Protein AF-A0A6V8DIB5-F1 (afdb_monomer_lite)

Structure (mmCIF, N/CA/C/O backbone):
data_AF-A0A6V8DIB5-F1
#
_entry.id   AF-A0A6V8DIB5-F1
#
loop_
_atom_site.group_PDB
_atom_site.id
_atom_site.type_symbol
_atom_site.label_atom_id
_atom_site.label_alt_id
_atom_site.label_comp_id
_atom_site.label_asym_id
_atom_site.label_entity_id
_atom_site.label_seq_id
_atom_site.pdbx_PDB_ins_code
_atom_site.Cartn_x
_atom_site.Cartn_y
_atom_site.Cartn_z
_atom_site.occupancy
_atom_site.B_iso_or_equiv
_atom_site.auth_seq_id
_atom_site.auth_comp_id
_atom_site.auth_asym_id
_atom_site.auth_atom_id
_atom_site.pdbx_PDB_model_num
ATOM 1 N N . MET A 1 1 ? 23.862 0.490 -14.953 1.00 56.97 1 MET A N 1
ATOM 2 C CA . MET A 1 1 ? 23.053 -0.416 -14.111 1.00 56.97 1 MET A CA 1
ATOM 3 C C . MET A 1 1 ? 24.060 -0.988 -13.140 1.00 56.97 1 MET A C 1
ATOM 5 O O . MET A 1 1 ? 24.762 -1.928 -13.473 1.00 56.97 1 MET A O 1
ATOM 9 N N . ASP A 1 2 ? 24.261 -0.320 -12.010 1.00 61.41 2 ASP A N 1
ATOM 10 C CA . ASP A 1 2 ? 25.568 -0.387 -11.331 1.00 61.41 2 ASP A CA 1
ATOM 11 C C . ASP A 1 2 ? 25.605 -1.472 -10.240 1.00 61.41 2 ASP A C 1
ATOM 13 O O . ASP A 1 2 ? 26.611 -1.662 -9.563 1.00 61.41 2 ASP A O 1
ATOM 17 N N . SER A 1 3 ? 24.493 -2.196 -10.081 1.00 71.00 3 SER A N 1
ATOM 18 C CA . SER A 1 3 ? 24.258 -3.160 -9.000 1.00 71.00 3 SER A CA 1
ATOM 19 C C . SER A 1 3 ? 24.213 -4.621 -9.462 1.00 71.00 3 SER A C 1
ATOM 21 O O . SER A 1 3 ? 24.027 -5.503 -8.626 1.00 71.00 3 SER A O 1
ATOM 23 N N . ILE A 1 4 ? 24.366 -4.902 -10.763 1.00 74.94 4 ILE A N 1
ATOM 24 C CA . ILE A 1 4 ? 24.348 -6.268 -11.309 1.00 74.94 4 ILE A CA 1
ATOM 25 C C . ILE A 1 4 ? 25.590 -6.555 -12.156 1.00 74.94 4 ILE A C 1
ATOM 27 O O . ILE A 1 4 ? 26.108 -5.680 -12.842 1.00 74.94 4 ILE A O 1
ATOM 31 N N . ASP A 1 5 ? 26.043 -7.808 -12.140 1.00 80.25 5 ASP A N 1
ATOM 32 C CA . ASP A 1 5 ? 27.051 -8.295 -13.083 1.00 80.25 5 ASP A CA 1
ATOM 33 C C . ASP A 1 5 ? 26.412 -8.506 -14.464 1.00 80.25 5 ASP A C 1
ATOM 35 O O . ASP A 1 5 ? 25.750 -9.516 -14.711 1.00 80.25 5 ASP A O 1
ATOM 39 N N . GLU A 1 6 ? 26.609 -7.552 -15.374 1.00 75.12 6 GLU A N 1
ATOM 40 C CA . GLU A 1 6 ? 26.023 -7.568 -16.720 1.00 75.12 6 GLU A CA 1
ATOM 41 C C . GLU A 1 6 ? 26.368 -8.837 -17.518 1.00 75.12 6 GLU A C 1
ATOM 43 O O . GLU A 1 6 ? 25.563 -9.298 -18.335 1.00 75.12 6 GLU A O 1
ATOM 48 N N . SER A 1 7 ? 27.532 -9.448 -17.262 1.00 79.12 7 SER A N 1
ATOM 49 C CA . SER A 1 7 ? 27.972 -10.649 -17.979 1.00 79.12 7 SER A CA 1
ATOM 50 C C . SER A 1 7 ? 27.071 -11.855 -17.695 1.00 79.12 7 SER A C 1
ATOM 52 O O . SER A 1 7 ? 26.763 -12.634 -18.602 1.00 79.12 7 SER A O 1
ATOM 54 N N . SER A 1 8 ? 26.545 -11.943 -16.471 1.00 81.12 8 SER A N 1
ATOM 55 C CA . SER A 1 8 ? 25.622 -12.990 -16.028 1.00 81.12 8 SER A CA 1
ATOM 56 C C . SER A 1 8 ? 24.193 -12.824 -16.581 1.00 81.12 8 SER A C 1
ATOM 58 O O . SER A 1 8 ? 23.406 -13.777 -16.564 1.00 81.12 8 SER A O 1
ATOM 60 N N . TRP A 1 9 ? 23.849 -11.644 -17.116 1.00 81.00 9 TRP A N 1
ATOM 61 C CA . TRP A 1 9 ? 22.485 -11.279 -17.539 1.00 81.00 9 TRP A CA 1
ATOM 62 C C . TRP A 1 9 ? 22.338 -10.963 -19.036 1.00 81.00 9 TRP A C 1
ATOM 64 O O . TRP A 1 9 ? 21.265 -10.549 -19.487 1.00 81.00 9 TRP A O 1
ATOM 74 N N . SER A 1 10 ? 23.376 -11.210 -19.837 1.00 79.81 10 SER A N 1
ATOM 75 C CA . SER A 1 10 ? 23.352 -10.976 -21.285 1.00 79.81 10 SER A CA 1
ATOM 76 C C . SER A 1 10 ? 22.152 -11.650 -21.975 1.00 79.81 10 SER A C 1
ATOM 78 O O . SER A 1 10 ? 21.855 -12.826 -21.753 1.00 79.81 10 SER A O 1
ATOM 80 N N . GLY A 1 11 ? 21.418 -10.881 -22.789 1.00 82.06 11 GLY A N 1
ATOM 81 C CA . GLY A 1 11 ? 20.209 -11.327 -23.497 1.00 82.06 11 GLY A CA 1
ATOM 82 C C . GLY A 1 11 ? 18.952 -11.500 -22.631 1.00 82.06 11 GLY A C 1
A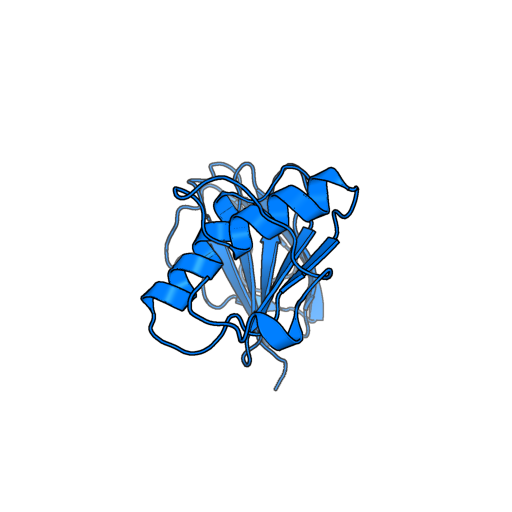TOM 83 O O . GLY A 1 11 ? 17.887 -11.788 -23.172 1.00 82.06 11 GLY A O 1
ATOM 84 N N . LYS A 1 12 ? 19.050 -11.309 -21.308 1.00 85.44 12 LYS A N 1
ATOM 85 C CA . LYS A 1 12 ? 17.931 -11.419 -20.351 1.00 85.44 12 LYS A CA 1
ATOM 86 C C . LYS A 1 12 ? 17.508 -10.073 -19.759 1.00 85.44 12 LYS A C 1
ATOM 88 O O . LYS A 1 12 ? 16.529 -10.012 -19.022 1.00 85.44 12 LYS A O 1
ATOM 93 N N . MET A 1 13 ? 18.237 -9.002 -20.070 1.00 87.00 13 MET A N 1
ATOM 94 C CA . MET A 1 13 ? 17.942 -7.654 -19.591 1.00 87.00 13 MET A CA 1
ATOM 95 C C . MET A 1 13 ? 16.899 -6.967 -20.470 1.00 87.00 13 MET A C 1
ATOM 97 O O . MET A 1 13 ? 16.946 -7.034 -21.700 1.00 87.00 13 MET A O 1
ATOM 101 N N . LYS A 1 14 ? 15.984 -6.245 -19.826 1.00 87.75 14 LYS A N 1
ATOM 102 C CA . LYS A 1 14 ? 15.045 -5.344 -20.488 1.00 87.75 14 LYS A CA 1
ATOM 103 C C . LYS A 1 14 ? 15.412 -3.913 -20.125 1.00 87.75 14 LYS A C 1
ATOM 105 O O . LYS A 1 14 ? 15.390 -3.550 -18.955 1.00 87.75 14 LYS A O 1
ATOM 110 N N . PHE A 1 15 ? 15.716 -3.097 -21.129 1.00 88.69 15 PHE A N 1
ATOM 111 C CA . PHE A 1 15 ? 15.882 -1.665 -20.919 1.00 88.69 15 PHE A CA 1
ATOM 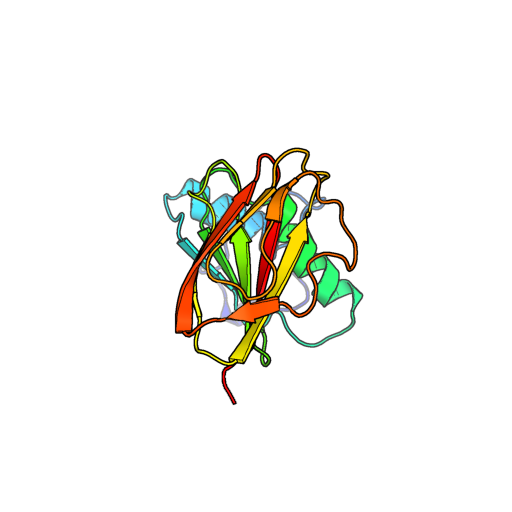112 C C . PHE A 1 15 ? 14.509 -1.002 -20.797 1.00 88.69 15 PHE A C 1
ATOM 114 O O . PHE A 1 15 ? 13.687 -1.099 -21.714 1.00 88.69 15 PHE A O 1
ATOM 121 N N . LEU A 1 16 ? 14.276 -0.343 -19.663 1.00 89.25 16 LEU A N 1
ATOM 122 C CA . LEU A 1 16 ? 13.106 0.490 -19.418 1.00 89.25 16 LEU A CA 1
ATOM 123 C C . LEU A 1 16 ? 13.586 1.948 -19.353 1.00 89.25 16 LEU A C 1
ATOM 125 O O . LEU A 1 16 ? 14.348 2.277 -18.437 1.00 89.25 16 LEU A O 1
ATOM 129 N N . PRO A 1 17 ? 13.217 2.796 -20.335 1.00 80.81 17 PRO A N 1
ATOM 130 C CA . PRO A 1 17 ? 13.568 4.212 -20.305 1.00 80.81 17 PRO A CA 1
ATOM 131 C C . PRO A 1 17 ? 12.855 4.894 -19.131 1.00 80.81 17 PRO A C 1
ATOM 133 O O . PRO A 1 17 ? 11.902 4.330 -18.600 1.00 80.81 17 PRO A O 1
ATOM 136 N N . ASP A 1 18 ? 13.296 6.106 -18.791 1.00 81.88 18 ASP A N 1
ATOM 137 C CA . ASP A 1 18 ? 12.900 6.915 -17.624 1.00 81.88 18 ASP A CA 1
ATOM 138 C C . ASP A 1 18 ? 13.900 6.822 -16.451 1.00 81.88 18 ASP A C 1
ATOM 140 O O . ASP A 1 18 ? 14.317 5.741 -16.020 1.00 81.88 18 ASP A O 1
ATOM 144 N N . GLN A 1 19 ? 14.364 7.990 -16.008 1.00 83.12 19 GLN A N 1
ATOM 145 C CA . GLN A 1 19 ? 15.280 8.181 -14.877 1.00 83.12 19 GLN A CA 1
ATOM 146 C C . GLN A 1 19 ? 14.601 8.907 -13.708 1.00 83.12 19 GLN A C 1
ATOM 148 O O . GLN A 1 19 ? 15.183 8.982 -12.632 1.00 83.12 19 GLN A O 1
ATOM 153 N N . GLU A 1 20 ? 13.376 9.400 -13.902 1.00 89.31 20 GLU A N 1
ATOM 154 C CA . GLU A 1 20 ? 12.552 10.012 -12.857 1.00 89.31 20 GLU A CA 1
ATOM 155 C C . GLU A 1 20 ? 11.845 8.942 -12.007 1.00 89.31 20 GLU A C 1
ATOM 157 O O . GLU A 1 20 ? 11.385 9.224 -10.905 1.00 89.31 20 GLU A O 1
ATOM 162 N N . MET A 1 21 ? 11.781 7.699 -12.502 1.00 90.50 21 MET A N 1
ATOM 163 C CA . MET A 1 21 ? 11.173 6.555 -11.822 1.00 90.50 21 MET A CA 1
ATOM 164 C C . MET A 1 21 ? 12.215 5.535 -11.360 1.00 90.50 21 MET A C 1
ATOM 166 O O . MET A 1 21 ? 13.166 5.206 -12.078 1.00 90.50 21 MET A O 1
ATOM 170 N N . SER A 1 22 ? 11.970 4.948 -10.186 1.00 92.19 22 SER A N 1
ATOM 171 C CA . SER A 1 22 ? 12.760 3.819 -9.690 1.00 92.19 22 SER A CA 1
ATOM 172 C C . SER A 1 22 ? 12.649 2.597 -10.615 1.00 92.19 22 SER A C 1
ATOM 174 O O . SER A 1 22 ? 11.670 2.430 -11.351 1.00 92.19 22 SER A O 1
ATOM 176 N N . ASP A 1 23 ? 13.630 1.692 -10.557 1.00 92.25 23 ASP A N 1
ATOM 177 C CA . ASP A 1 23 ? 13.578 0.440 -11.322 1.00 92.25 23 ASP A CA 1
ATOM 178 C C . ASP A 1 23 ? 12.378 -0.437 -10.931 1.00 92.25 23 ASP A C 1
ATOM 180 O O . ASP A 1 23 ? 11.789 -1.086 -11.801 1.00 92.25 23 ASP A O 1
ATOM 184 N N . LEU A 1 24 ? 11.949 -0.404 -9.662 1.00 94.62 24 LEU A N 1
ATOM 185 C CA . LEU A 1 24 ? 10.732 -1.083 -9.216 1.00 94.62 24 LEU A CA 1
ATOM 186 C C . LEU A 1 24 ? 9.491 -0.478 -9.881 1.00 94.62 24 LEU A C 1
ATOM 188 O O . LEU A 1 24 ? 8.711 -1.206 -10.492 1.00 94.62 24 LEU A O 1
ATOM 192 N N . SER A 1 25 ? 9.335 0.846 -9.836 1.00 96.12 25 SER A N 1
ATOM 193 C CA . SER A 1 25 ? 8.185 1.530 -10.431 1.00 96.12 25 SER A CA 1
ATOM 194 C C . SER A 1 25 ? 8.094 1.273 -11.941 1.00 96.12 25 SER A C 1
ATOM 196 O O . SER A 1 25 ? 7.028 0.929 -12.455 1.00 96.12 25 SER A O 1
ATOM 198 N N . LYS A 1 26 ? 9.225 1.340 -12.658 1.00 95.69 26 LYS A N 1
ATOM 199 C CA . LYS A 1 26 ? 9.289 0.986 -14.088 1.00 95.69 26 LYS A CA 1
ATOM 200 C C . LYS A 1 26 ? 8.908 -0.472 -14.333 1.00 95.69 26 LYS A C 1
ATOM 202 O O . LYS A 1 26 ? 8.186 -0.770 -15.285 1.00 95.69 26 LYS A O 1
ATOM 207 N N . SER A 1 27 ? 9.360 -1.380 -13.471 1.00 95.50 27 SER A N 1
ATOM 208 C CA . SER A 1 27 ? 9.023 -2.802 -13.568 1.00 95.50 27 SER A CA 1
ATOM 209 C C . SER A 1 27 ? 7.523 -3.039 -13.392 1.00 95.50 27 SER A C 1
ATOM 211 O O . SER A 1 27 ? 6.947 -3.785 -14.181 1.00 95.50 27 SER A O 1
ATOM 213 N N . LEU A 1 28 ? 6.869 -2.353 -12.445 1.00 96.75 28 LEU A N 1
ATOM 214 C CA . LEU A 1 28 ? 5.414 -2.415 -12.249 1.00 96.75 28 LEU A CA 1
ATOM 215 C C . LEU A 1 28 ? 4.645 -1.945 -13.494 1.00 96.75 28 LEU A C 1
ATOM 217 O O . LEU A 1 28 ? 3.703 -2.609 -13.930 1.00 96.75 28 LEU A O 1
ATOM 221 N N . GLN A 1 29 ? 5.074 -0.838 -14.109 1.00 95.69 29 GLN A N 1
ATOM 222 C CA . GLN A 1 29 ? 4.488 -0.348 -15.361 1.00 95.69 29 GLN A CA 1
ATOM 223 C C . GLN A 1 29 ? 4.658 -1.363 -16.499 1.00 95.69 29 GLN A C 1
ATOM 225 O O . GLN A 1 29 ? 3.712 -1.654 -17.237 1.00 95.69 29 GLN A O 1
ATOM 230 N N . TYR A 1 30 ? 5.849 -1.954 -16.617 1.00 95.56 30 TYR A N 1
ATOM 231 C CA . TYR A 1 30 ? 6.140 -2.946 -17.645 1.00 95.56 30 TYR A CA 1
ATOM 232 C C . TYR A 1 30 ? 5.291 -4.212 -17.496 1.00 95.56 30 TYR A C 1
ATOM 234 O O . TYR A 1 30 ? 4.644 -4.615 -18.465 1.00 95.56 30 TYR A O 1
ATOM 242 N N . VAL A 1 31 ? 5.249 -4.829 -16.310 1.00 95.69 31 VAL A N 1
ATOM 243 C CA . VAL A 1 31 ? 4.486 -6.074 -16.111 1.00 95.69 31 VAL A CA 1
ATOM 244 C C . VAL A 1 31 ? 2.989 -5.854 -16.344 1.00 95.69 31 VAL A C 1
ATOM 246 O O . VAL A 1 31 ? 2.349 -6.658 -17.022 1.00 95.69 31 VAL A O 1
ATOM 249 N N . ASN A 1 32 ? 2.457 -4.703 -15.924 1.00 95.69 32 ASN A N 1
ATOM 250 C CA . ASN A 1 32 ? 1.078 -4.330 -16.219 1.00 95.69 32 ASN A CA 1
ATOM 251 C C . ASN A 1 32 ? 0.829 -4.160 -17.725 1.00 95.69 32 ASN A C 1
ATOM 253 O O . ASN A 1 32 ? -0.191 -4.620 -18.236 1.00 95.69 32 ASN A O 1
ATOM 257 N N . SER A 1 33 ? 1.775 -3.569 -18.466 1.00 94.94 33 SER A N 1
ATOM 258 C CA . SER A 1 33 ? 1.655 -3.398 -19.924 1.00 94.94 33 SER A CA 1
ATOM 259 C C . SER A 1 33 ? 1.594 -4.718 -20.704 1.00 94.94 33 SER A C 1
ATOM 261 O O . SER A 1 33 ? 1.035 -4.755 -21.799 1.00 94.94 33 SER A O 1
ATOM 263 N N . VAL A 1 34 ? 2.125 -5.808 -20.137 1.00 95.94 34 VAL A N 1
ATOM 264 C CA . VAL A 1 34 ? 2.051 -7.161 -20.717 1.00 95.94 34 VAL A CA 1
ATOM 265 C C . VAL A 1 34 ? 0.905 -8.001 -20.135 1.00 95.94 34 VAL A C 1
ATOM 267 O O . VAL A 1 34 ? 0.831 -9.200 -20.390 1.00 95.94 34 VAL A O 1
ATOM 270 N N . GLY A 1 35 ? -0.009 -7.377 -19.384 1.00 96.00 35 GLY A N 1
ATOM 271 C CA . GLY A 1 35 ? -1.235 -7.996 -18.873 1.00 96.00 35 GLY A CA 1
ATOM 272 C C . GLY A 1 35 ? -1.113 -8.659 -17.499 1.00 96.00 35 GLY A C 1
ATOM 273 O O . GLY A 1 35 ? -2.052 -9.330 -17.078 1.00 96.00 35 GLY A O 1
ATOM 274 N N . ILE A 1 36 ? 0.006 -8.481 -16.791 1.00 96.62 36 ILE A N 1
ATOM 275 C CA . ILE A 1 36 ? 0.187 -8.988 -15.425 1.00 96.62 36 ILE A CA 1
ATOM 276 C C . ILE A 1 36 ? -0.279 -7.915 -14.442 1.00 96.62 36 ILE A C 1
ATOM 278 O O . ILE A 1 36 ? 0.347 -6.866 -14.317 1.00 96.62 36 ILE A O 1
ATOM 282 N N . ASN A 1 37 ? -1.371 -8.186 -13.734 1.00 95.12 37 ASN A N 1
ATOM 283 C CA . ASN A 1 37 ? -1.995 -7.246 -12.801 1.00 95.12 37 ASN A CA 1
ATOM 284 C C . ASN A 1 37 ? -1.956 -7.708 -11.337 1.00 95.12 37 ASN A C 1
ATOM 286 O O . ASN A 1 37 ? -2.375 -6.948 -10.472 1.00 95.12 37 ASN A O 1
ATOM 290 N N . GLU A 1 38 ? -1.443 -8.901 -11.041 1.00 96.88 38 GLU A N 1
ATOM 291 C CA . GLU A 1 38 ? -1.173 -9.366 -9.678 1.00 96.88 38 GLU A CA 1
ATOM 292 C C . GLU A 1 38 ? 0.337 -9.529 -9.513 1.00 96.88 38 GLU A C 1
ATOM 294 O O . GLU A 1 38 ? 0.974 -10.264 -10.270 1.00 96.88 38 GLU A O 1
ATOM 299 N N . VAL A 1 39 ? 0.920 -8.783 -8.574 1.00 97.94 39 VAL A N 1
ATOM 300 C CA . VAL A 1 39 ? 2.371 -8.685 -8.401 1.00 97.94 39 VAL A CA 1
ATOM 301 C C . VAL A 1 39 ? 2.732 -8.766 -6.924 1.00 97.94 39 VAL A C 1
ATOM 303 O O . VAL A 1 39 ? 2.262 -7.977 -6.104 1.00 97.94 39 VAL A O 1
ATOM 306 N N . ASP A 1 40 ? 3.632 -9.692 -6.617 1.00 98.00 40 ASP A N 1
ATOM 307 C CA . ASP A 1 40 ? 4.314 -9.801 -5.335 1.00 98.00 40 ASP A CA 1
ATOM 308 C C . ASP A 1 40 ? 5.752 -9.317 -5.481 1.00 98.00 40 ASP A C 1
ATOM 310 O O . ASP A 1 40 ? 6.477 -9.743 -6.383 1.00 98.00 40 ASP A O 1
ATOM 314 N N . VAL A 1 41 ? 6.168 -8.432 -4.582 1.00 97.25 41 VAL A N 1
ATOM 315 C CA . VAL A 1 41 ? 7.537 -7.922 -4.513 1.00 97.25 41 VAL A CA 1
ATOM 316 C C . VAL A 1 41 ? 8.163 -8.411 -3.218 1.00 97.25 41 VAL A C 1
ATOM 318 O O . VAL A 1 41 ? 7.612 -8.220 -2.134 1.00 97.25 41 VAL A O 1
ATOM 321 N N . VAL A 1 42 ? 9.324 -9.039 -3.345 1.00 95.62 42 VAL A N 1
ATOM 322 C CA . VAL A 1 42 ? 10.152 -9.541 -2.242 1.00 95.62 42 VAL A CA 1
ATOM 323 C C . VAL A 1 42 ? 11.487 -8.802 -2.234 1.00 95.62 42 VAL A C 1
ATOM 325 O O . VAL A 1 42 ? 11.852 -8.177 -3.229 1.00 95.62 42 VAL A O 1
ATOM 328 N N . GLY A 1 43 ? 12.230 -8.878 -1.127 1.00 90.88 43 GLY A N 1
ATOM 329 C CA . GLY A 1 43 ? 13.493 -8.138 -0.994 1.00 90.88 43 GLY A CA 1
ATOM 330 C C . GLY A 1 43 ? 13.279 -6.625 -0.901 1.00 90.88 43 GLY A C 1
ATOM 331 O O . GLY A 1 43 ? 14.116 -5.849 -1.349 1.00 90.88 43 GLY A O 1
ATOM 332 N N . VAL A 1 44 ? 12.127 -6.220 -0.357 1.00 91.19 44 VAL A N 1
ATOM 333 C CA . VAL A 1 44 ? 11.766 -4.816 -0.098 1.00 91.19 44 VAL A CA 1
ATOM 334 C C . VAL A 1 44 ? 12.371 -4.289 1.208 1.00 91.19 44 VAL A C 1
ATOM 336 O O . VAL A 1 44 ? 12.393 -3.080 1.432 1.00 91.19 44 VAL A O 1
ATOM 339 N N . ASP A 1 45 ? 12.874 -5.206 2.038 1.00 85.38 45 ASP A N 1
ATOM 340 C CA . ASP A 1 45 ? 13.544 -4.946 3.306 1.00 85.38 45 ASP A CA 1
ATOM 341 C C . ASP A 1 45 ? 15.053 -4.772 3.178 1.00 85.38 45 ASP A C 1
ATOM 343 O O . ASP A 1 45 ? 15.706 -5.308 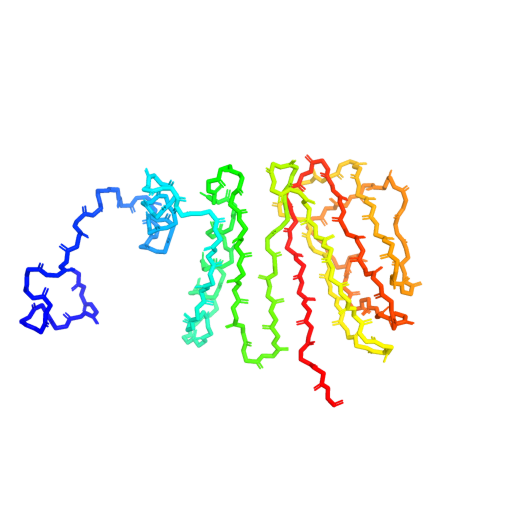2.281 1.00 85.38 45 ASP A O 1
ATOM 347 N N . GLY A 1 46 ? 15.614 -4.091 4.176 1.00 81.12 46 GLY A N 1
ATOM 348 C CA . GLY A 1 46 ? 17.046 -3.877 4.311 1.00 81.12 46 GLY A CA 1
ATOM 349 C C . GLY A 1 46 ? 17.534 -2.606 3.618 1.00 81.12 46 GLY A C 1
ATOM 350 O O . GLY A 1 46 ? 16.768 -1.824 3.058 1.00 81.12 46 GLY A O 1
ATOM 351 N N . GLY A 1 47 ? 18.844 -2.379 3.708 1.00 82.75 47 GLY A N 1
ATOM 352 C CA . GLY A 1 47 ? 19.448 -1.112 3.306 1.00 82.75 47 GLY A CA 1
ATOM 353 C C . GLY A 1 47 ? 19.116 0.018 4.282 1.00 82.75 47 GLY A C 1
ATOM 354 O O . GLY A 1 47 ? 18.935 -0.204 5.480 1.00 82.75 47 GLY A O 1
ATOM 355 N N . ASP A 1 48 ? 19.086 1.245 3.774 1.00 89.00 48 ASP A N 1
ATOM 356 C CA . ASP A 1 48 ? 18.678 2.419 4.537 1.00 89.00 48 ASP A CA 1
ATOM 357 C C . ASP A 1 48 ? 17.179 2.717 4.373 1.00 89.00 48 ASP A C 1
ATOM 359 O O . ASP A 1 48 ? 16.516 2.266 3.437 1.00 89.00 48 ASP A O 1
ATOM 363 N N . TYR A 1 49 ? 16.631 3.524 5.284 1.00 89.75 49 TYR A N 1
ATOM 364 C CA . TYR A 1 49 ? 15.214 3.881 5.249 1.00 89.75 49 TYR A CA 1
ATOM 365 C C . TYR A 1 49 ? 14.800 4.610 3.966 1.00 89.75 49 TYR A C 1
ATOM 367 O O . TYR A 1 49 ? 13.638 4.514 3.589 1.00 89.75 49 TYR A O 1
ATOM 375 N N . GLY A 1 50 ? 15.707 5.305 3.275 1.00 90.75 50 GLY A N 1
ATOM 376 C CA . GLY A 1 50 ? 15.426 5.919 1.980 1.00 90.75 50 GLY A CA 1
ATOM 377 C C . GLY A 1 50 ? 15.048 4.881 0.925 1.00 90.75 50 GLY A C 1
ATOM 378 O O . GLY A 1 50 ? 14.067 5.083 0.211 1.00 90.75 50 GLY A O 1
ATOM 379 N N . HIS A 1 51 ? 15.739 3.738 0.889 1.00 89.12 51 HIS A N 1
ATOM 380 C CA . HIS A 1 51 ? 15.372 2.619 0.018 1.00 89.12 51 HIS A CA 1
ATOM 381 C C . HIS A 1 51 ? 13.986 2.062 0.371 1.00 89.12 51 HIS A C 1
ATOM 383 O O . HIS A 1 51 ? 13.120 1.953 -0.497 1.00 89.12 51 HIS A O 1
ATOM 389 N N . VAL A 1 52 ? 13.737 1.792 1.655 1.00 91.69 52 VAL A N 1
ATOM 390 C CA . VAL A 1 52 ? 12.451 1.247 2.129 1.00 91.69 52 VAL A CA 1
ATOM 391 C C . VAL A 1 52 ? 11.289 2.206 1.830 1.00 91.69 52 VAL A C 1
ATOM 393 O O . VAL A 1 52 ? 10.249 1.791 1.315 1.00 91.69 52 VAL A O 1
ATOM 396 N N . PHE A 1 53 ? 11.463 3.508 2.083 1.00 93.00 53 PHE A N 1
ATOM 397 C CA . PHE A 1 53 ? 10.472 4.527 1.729 1.00 93.00 53 PHE A CA 1
ATOM 398 C C . PHE A 1 53 ? 10.282 4.653 0.219 1.00 93.00 53 PHE A C 1
ATOM 400 O O . PHE A 1 53 ? 9.145 4.807 -0.216 1.00 93.00 53 PHE A O 1
ATOM 407 N N . GLY A 1 54 ? 11.348 4.552 -0.578 1.00 93.81 54 GLY A N 1
ATOM 408 C CA . GLY A 1 54 ? 11.261 4.556 -2.039 1.00 93.81 54 GLY A CA 1
ATOM 409 C C . GLY A 1 54 ? 10.440 3.381 -2.575 1.00 93.81 54 GLY A C 1
ATOM 410 O O . GLY A 1 54 ? 9.573 3.562 -3.429 1.00 93.81 54 GLY A O 1
ATOM 411 N N . VAL A 1 55 ? 10.633 2.189 -2.008 1.00 94.00 55 VAL A N 1
ATOM 412 C CA . VAL A 1 55 ? 9.830 1.009 -2.344 1.00 94.00 55 VAL A CA 1
ATOM 413 C C . VAL A 1 55 ? 8.356 1.218 -1.984 1.00 94.00 55 VAL A C 1
ATOM 415 O O . VAL A 1 55 ? 7.491 0.977 -2.824 1.00 94.00 55 VAL A O 1
ATOM 418 N N . MET A 1 56 ? 8.039 1.741 -0.795 1.00 94.94 56 MET A N 1
ATOM 419 C CA . MET A 1 56 ? 6.651 2.076 -0.437 1.00 94.94 56 MET A CA 1
ATOM 420 C C . MET A 1 56 ? 6.064 3.184 -1.330 1.00 94.94 56 MET A C 1
ATOM 422 O O . MET A 1 56 ? 4.899 3.112 -1.716 1.00 94.94 56 MET A O 1
ATOM 426 N N . ALA A 1 57 ? 6.862 4.188 -1.703 1.00 95.25 57 ALA A N 1
ATOM 427 C CA . ALA A 1 57 ? 6.440 5.275 -2.584 1.00 95.25 57 ALA A CA 1
ATOM 428 C C . ALA A 1 57 ? 6.046 4.767 -3.980 1.00 95.25 57 ALA A C 1
ATOM 430 O O . ALA A 1 57 ? 5.071 5.268 -4.545 1.00 95.25 57 ALA A O 1
ATOM 431 N N . SER A 1 58 ? 6.702 3.714 -4.486 1.00 96.06 58 SER A N 1
ATOM 432 C CA . SER A 1 58 ? 6.358 3.087 -5.774 1.00 96.06 58 SER A CA 1
ATOM 433 C C . SER A 1 58 ? 4.902 2.601 -5.852 1.00 96.06 58 SER A C 1
ATOM 435 O O . SER A 1 58 ? 4.326 2.549 -6.937 1.00 96.06 58 SER A O 1
ATOM 437 N N . MET A 1 59 ? 4.252 2.327 -4.710 1.00 95.88 59 MET A N 1
ATOM 438 C CA . MET A 1 59 ? 2.826 1.980 -4.660 1.00 95.88 59 MET A CA 1
ATOM 439 C C . MET A 1 59 ? 1.938 3.126 -5.167 1.00 95.88 59 MET A C 1
ATOM 441 O O . MET A 1 59 ? 0.884 2.883 -5.746 1.00 95.88 59 MET A O 1
ATOM 445 N N . THR A 1 60 ? 2.352 4.380 -4.966 1.00 94.69 60 THR A N 1
ATOM 446 C CA . THR A 1 60 ? 1.609 5.564 -5.436 1.00 94.69 60 THR A CA 1
ATOM 447 C C . THR A 1 60 ? 1.767 5.811 -6.936 1.00 94.69 60 THR A C 1
ATOM 449 O O . THR A 1 60 ? 0.930 6.474 -7.543 1.00 94.69 60 THR A O 1
ATOM 452 N N . GLU A 1 61 ? 2.798 5.220 -7.535 1.00 95.38 61 GLU A N 1
ATOM 453 C CA . GLU A 1 61 ? 3.094 5.242 -8.971 1.00 95.38 61 GLU A CA 1
ATOM 454 C C . GLU A 1 61 ? 2.578 3.977 -9.676 1.00 95.38 61 GLU A C 1
ATOM 456 O O . GLU A 1 61 ? 2.780 3.794 -10.881 1.00 95.38 61 GLU A O 1
ATOM 461 N N . ALA A 1 62 ? 1.938 3.075 -8.927 1.00 94.81 62 ALA A N 1
ATOM 462 C CA . ALA A 1 62 ? 1.489 1.793 -9.427 1.00 94.81 62 ALA A CA 1
ATOM 463 C C . ALA A 1 62 ? 0.359 1.974 -10.462 1.00 94.81 62 ALA A C 1
ATOM 465 O O . ALA A 1 62 ? -0.518 2.830 -10.298 1.00 94.81 62 ALA A O 1
ATOM 466 N N . PRO A 1 63 ? 0.354 1.179 -11.545 1.00 95.44 63 PRO A N 1
ATOM 467 C CA . PRO A 1 63 ? -0.639 1.314 -12.603 1.00 95.44 63 PRO A CA 1
ATOM 468 C C . PRO A 1 63 ? -2.057 0.990 -12.116 1.00 95.44 63 PRO A C 1
ATOM 470 O O . PRO A 1 63 ? -2.269 0.224 -11.176 1.00 95.44 63 PRO A O 1
ATOM 473 N N . LEU A 1 64 ? -3.058 1.565 -12.787 1.00 94.12 64 LEU A N 1
ATOM 474 C CA . LEU A 1 64 ? -4.464 1.345 -12.443 1.00 94.12 64 LEU A CA 1
ATOM 475 C C . LEU A 1 64 ? -4.832 -0.142 -12.518 1.00 94.12 64 LEU A C 1
ATOM 477 O O . LEU A 1 64 ? -4.466 -0.837 -13.462 1.00 94.12 64 LEU A O 1
ATOM 481 N N . GLY A 1 65 ? -5.605 -0.608 -11.538 1.00 94.31 65 GLY A N 1
ATOM 482 C CA . GLY A 1 65 ? -6.088 -1.989 -11.472 1.00 94.31 65 GLY A CA 1
ATOM 483 C C . GLY A 1 65 ? -5.088 -3.017 -10.944 1.00 94.31 65 GLY A C 1
ATOM 484 O O . GLY A 1 65 ? -5.488 -4.158 -10.717 1.00 94.31 65 GLY A O 1
ATOM 485 N N . ILE A 1 66 ? -3.831 -2.640 -10.692 1.00 96.50 66 ILE A N 1
ATOM 486 C CA . ILE A 1 66 ? -2.835 -3.573 -10.161 1.00 96.50 66 ILE A CA 1
ATOM 487 C C . ILE A 1 66 ? -3.136 -3.962 -8.707 1.00 96.50 66 ILE A C 1
ATOM 489 O O . ILE A 1 66 ? -3.504 -3.139 -7.860 1.00 96.50 66 ILE A O 1
ATOM 493 N N . ARG A 1 67 ? -2.945 -5.241 -8.407 1.00 96.69 67 ARG A N 1
ATOM 494 C CA . ARG A 1 67 ? -2.930 -5.833 -7.073 1.00 96.69 67 ARG A CA 1
ATOM 495 C C . ARG A 1 67 ? -1.480 -6.06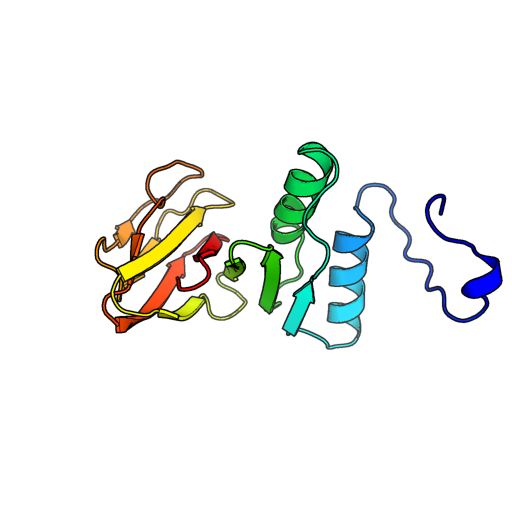4 -6.693 1.00 96.69 67 ARG A C 1
ATOM 497 O O . ARG A 1 67 ? -0.845 -6.999 -7.171 1.00 96.69 67 ARG A O 1
ATOM 504 N N . LEU A 1 68 ? -0.962 -5.164 -5.869 1.00 97.94 68 LEU A N 1
ATOM 505 C CA . LEU A 1 68 ? 0.435 -5.143 -5.462 1.00 97.94 68 LEU A CA 1
ATOM 506 C C . LEU A 1 68 ? 0.556 -5.534 -3.988 1.00 97.94 68 LEU A C 1
ATOM 508 O O . LEU A 1 68 ? -0.147 -4.980 -3.138 1.00 97.94 68 LEU A O 1
ATOM 512 N N . ARG A 1 69 ? 1.466 -6.464 -3.697 1.00 98.12 69 ARG A N 1
ATOM 513 C CA . ARG A 1 69 ? 1.849 -6.869 -2.342 1.00 98.12 69 ARG A CA 1
ATOM 514 C C . ARG A 1 69 ? 3.355 -6.750 -2.183 1.00 98.12 69 ARG A C 1
ATOM 516 O O . ARG A 1 69 ? 4.108 -7.246 -3.019 1.00 98.12 69 ARG A O 1
ATOM 523 N N . LEU A 1 70 ? 3.786 -6.097 -1.114 1.00 97.75 70 LEU A N 1
ATOM 524 C CA . LEU A 1 70 ? 5.190 -6.003 -0.733 1.00 97.75 70 LEU A CA 1
ATOM 525 C C . LEU A 1 70 ? 5.401 -6.884 0.500 1.00 97.75 70 LEU A C 1
ATOM 527 O O . LEU A 1 70 ? 4.719 -6.699 1.509 1.00 97.75 70 LEU A O 1
ATOM 531 N N . HIS A 1 71 ? 6.305 -7.853 0.405 1.00 96.75 71 HIS A N 1
ATOM 532 C CA . HIS A 1 71 ? 6.563 -8.839 1.456 1.00 96.75 71 HIS A CA 1
ATOM 533 C C . HIS A 1 71 ? 7.730 -8.392 2.319 1.00 96.75 71 HIS A C 1
ATOM 535 O O . HIS A 1 71 ? 8.884 -8.482 1.894 1.00 96.75 71 HIS A O 1
ATOM 541 N N . PHE A 1 72 ? 7.402 -7.922 3.515 1.00 94.81 72 PHE A N 1
ATOM 542 C CA . PHE A 1 72 ? 8.360 -7.605 4.558 1.00 94.81 72 PHE A CA 1
ATOM 543 C C . PHE A 1 72 ? 8.570 -8.837 5.457 1.00 94.81 72 PHE A C 1
ATOM 545 O O . PHE A 1 72 ? 7.687 -9.681 5.587 1.00 94.81 72 PHE A O 1
ATOM 552 N N . GLU A 1 73 ? 9.697 -8.925 6.158 1.00 92.62 73 GLU A N 1
ATOM 553 C CA . GLU A 1 73 ? 9.985 -9.981 7.138 1.00 92.62 73 GLU A CA 1
ATOM 554 C C . GLU A 1 73 ? 8.913 -10.038 8.238 1.00 92.62 73 GLU A C 1
ATOM 556 O O . GLU A 1 73 ? 8.580 -11.104 8.747 1.00 92.62 73 GLU A O 1
ATOM 561 N N . SER A 1 74 ? 8.349 -8.881 8.592 1.00 93.44 74 SER A N 1
ATOM 562 C CA . SER A 1 74 ? 7.347 -8.750 9.655 1.00 93.44 74 SER A CA 1
ATOM 563 C C . SER A 1 74 ? 5.892 -8.834 9.178 1.00 93.44 74 SER A C 1
ATOM 565 O O . SER A 1 74 ? 4.980 -8.732 10.005 1.00 93.44 74 SER A O 1
ATOM 567 N N . GLY A 1 75 ? 5.648 -8.986 7.874 1.00 96.12 75 GLY A N 1
ATOM 568 C CA . GLY A 1 75 ? 4.297 -9.045 7.320 1.00 96.12 75 GLY A CA 1
ATOM 569 C C . GLY A 1 75 ? 4.189 -8.559 5.880 1.00 96.12 75 GLY A C 1
ATOM 570 O O . GLY A 1 75 ? 5.176 -8.299 5.200 1.00 96.12 75 GLY A O 1
ATOM 571 N N . VAL A 1 76 ? 2.960 -8.384 5.407 1.00 97.81 76 VAL A N 1
ATOM 572 C CA . VAL A 1 76 ? 2.683 -8.022 4.012 1.00 97.81 76 VAL A CA 1
ATOM 573 C C . VAL A 1 76 ? 2.010 -6.658 3.942 1.00 97.81 76 VAL A C 1
ATOM 575 O O . VAL A 1 76 ? 1.006 -6.407 4.611 1.00 97.81 76 VAL A O 1
ATOM 578 N N . LEU A 1 77 ? 2.542 -5.768 3.103 1.00 98.00 77 LEU A N 1
ATOM 579 C CA . LEU A 1 77 ? 1.924 -4.488 2.773 1.00 98.00 77 LEU A CA 1
ATOM 580 C C . LEU A 1 77 ? 1.122 -4.624 1.476 1.00 98.00 77 LEU A C 1
ATOM 582 O O . LEU A 1 77 ? 1.678 -4.782 0.390 1.00 98.00 77 LEU A O 1
ATOM 586 N N . HIS A 1 78 ? -0.197 -4.544 1.588 1.00 98.31 78 HIS A N 1
ATOM 587 C CA . HIS A 1 78 ? -1.126 -4.625 0.469 1.00 98.31 78 HIS A CA 1
ATOM 588 C C . HIS A 1 78 ? -1.451 -3.231 -0.067 1.00 98.31 78 HIS A C 1
ATOM 590 O O . HIS A 1 78 ? -1.815 -2.329 0.693 1.00 98.31 78 HIS A O 1
ATOM 596 N N . PHE A 1 79 ? -1.394 -3.069 -1.387 1.00 97.94 79 PHE A N 1
ATOM 597 C CA . PHE A 1 79 ? -1.907 -1.886 -2.068 1.00 97.94 79 PHE A CA 1
ATOM 598 C C . PHE A 1 79 ? -3.408 -2.013 -2.328 1.00 97.94 79 PHE A C 1
ATOM 600 O O . PHE A 1 79 ? -3.863 -2.932 -3.010 1.00 97.94 79 PHE A O 1
ATOM 607 N N . SER A 1 80 ? -4.179 -1.042 -1.855 1.00 96.69 80 SER A N 1
ATOM 608 C CA . SER A 1 80 ? -5.614 -0.942 -2.109 1.00 96.69 80 SER A CA 1
ATOM 609 C C . SER A 1 80 ? -5.914 0.373 -2.809 1.00 96.69 80 SER A C 1
ATOM 611 O O . SER A 1 80 ? -5.536 1.438 -2.330 1.00 96.69 80 SER A O 1
ATOM 613 N N . SER A 1 81 ? -6.656 0.329 -3.909 1.00 94.69 81 SER A N 1
ATOM 614 C CA . SER A 1 81 ? -7.123 1.520 -4.616 1.00 94.69 81 SER A CA 1
ATOM 615 C C . SER A 1 81 ? -8.567 1.339 -5.093 1.00 94.69 81 SER A C 1
ATOM 617 O O . SER A 1 81 ? -9.038 0.206 -5.225 1.00 94.69 81 SER A O 1
ATOM 619 N N . PRO A 1 82 ? -9.275 2.430 -5.441 1.00 92.19 82 PRO A N 1
ATOM 620 C CA . PRO A 1 82 ? -10.609 2.335 -6.040 1.00 92.19 82 PRO A CA 1
ATOM 621 C C . PRO A 1 82 ? -10.656 1.473 -7.312 1.00 92.19 82 PRO A C 1
ATOM 623 O O . PRO A 1 82 ? -11.716 0.992 -7.698 1.00 92.19 82 PRO A O 1
ATOM 626 N N . THR A 1 83 ? -9.510 1.286 -7.973 1.00 93.81 83 THR A N 1
ATOM 627 C CA . THR A 1 83 ? -9.421 0.605 -9.269 1.00 93.81 83 THR A CA 1
ATOM 628 C C . THR A 1 83 ? -9.063 -0.875 -9.182 1.00 93.81 83 THR A C 1
ATOM 630 O O . THR A 1 83 ? -9.228 -1.572 -10.177 1.00 93.81 83 THR A O 1
ATOM 633 N N . ASN A 1 84 ? -8.610 -1.380 -8.026 1.00 93.25 84 ASN A N 1
ATOM 634 C CA . ASN A 1 84 ? -8.132 -2.766 -7.888 1.00 93.25 84 ASN A CA 1
ATOM 635 C C . ASN A 1 84 ? -9.036 -3.676 -7.032 1.00 93.25 84 ASN A C 1
ATOM 637 O O . ASN A 1 84 ? -8.707 -4.841 -6.794 1.00 93.25 84 ASN A O 1
ATOM 641 N N . GLY A 1 85 ? -10.199 -3.162 -6.615 1.00 87.25 85 GLY A N 1
ATOM 642 C CA . GLY A 1 85 ? -11.186 -3.898 -5.821 1.00 87.25 85 GLY A CA 1
ATOM 643 C C . GLY A 1 85 ? -11.022 -3.760 -4.305 1.00 87.25 85 GLY A C 1
ATOM 644 O O . GLY A 1 85 ? -11.784 -4.383 -3.567 1.00 87.25 85 GLY A O 1
ATOM 645 N N . GLY A 1 86 ? -10.088 -2.926 -3.840 1.00 91.88 86 GLY A N 1
ATOM 646 C CA . GLY A 1 86 ? -9.844 -2.692 -2.419 1.00 91.88 86 GLY A CA 1
ATOM 647 C C . GLY A 1 86 ? -9.070 -3.828 -1.747 1.00 91.88 86 GLY A C 1
ATOM 648 O O . GLY A 1 86 ? -8.393 -4.617 -2.403 1.00 91.88 86 GLY A O 1
ATOM 649 N N . PHE A 1 87 ? -9.181 -3.919 -0.423 1.00 97.69 87 PHE A N 1
ATOM 650 C CA . PHE A 1 87 ? -8.579 -4.982 0.382 1.00 97.69 87 PHE A CA 1
ATOM 651 C C . PHE A 1 87 ? -9.664 -5.874 0.986 1.00 97.69 87 PHE A C 1
ATOM 653 O O . PHE A 1 87 ? -10.659 -5.373 1.518 1.00 97.69 87 PHE A O 1
ATOM 660 N N . SER A 1 88 ? -9.466 -7.191 0.921 1.00 96.94 88 SER A N 1
ATOM 661 C CA . SER A 1 88 ? -10.371 -8.187 1.493 1.00 96.94 88 SER A CA 1
ATOM 662 C C . SER A 1 88 ? -9.598 -9.462 1.829 1.00 96.94 88 SER A C 1
ATOM 664 O O . SER A 1 88 ? -9.361 -10.268 0.938 1.00 96.94 88 SER A O 1
ATOM 666 N N . GLU A 1 89 ? -9.244 -9.656 3.097 1.00 96.94 89 GLU A N 1
ATOM 667 C CA . GLU A 1 89 ? -8.465 -10.812 3.567 1.00 96.94 89 GLU A CA 1
ATOM 668 C C . GLU A 1 89 ? -9.007 -11.329 4.902 1.00 96.94 89 GLU A C 1
ATOM 670 O O . GLU A 1 89 ? -9.547 -10.565 5.707 1.00 96.94 89 GLU A O 1
ATOM 675 N N . HIS A 1 90 ? -8.869 -12.630 5.154 1.00 97.31 90 HIS A N 1
ATOM 676 C CA . HIS A 1 90 ? -9.155 -13.194 6.473 1.00 97.31 90 HIS A CA 1
ATOM 677 C C . HIS A 1 90 ? -8.005 -12.858 7.426 1.00 97.31 90 HIS A C 1
ATOM 679 O O . HIS A 1 90 ? -6.875 -13.278 7.193 1.00 97.31 90 HIS A O 1
ATOM 685 N N . ILE A 1 91 ? -8.298 -12.126 8.504 1.00 97.25 91 ILE A N 1
ATOM 686 C CA . ILE A 1 91 ? -7.305 -11.763 9.525 1.00 97.25 91 ILE A CA 1
ATOM 687 C C . ILE A 1 91 ? -7.657 -12.481 10.825 1.00 97.25 91 ILE A C 1
ATOM 689 O O . ILE A 1 91 ? -8.785 -12.377 11.323 1.00 97.25 91 ILE A O 1
ATOM 693 N N . LEU A 1 92 ? -6.688 -13.219 11.374 1.00 97.06 92 LEU A N 1
ATOM 694 C CA . LEU A 1 92 ? -6.888 -14.038 12.567 1.00 97.06 92 LEU A CA 1
ATOM 695 C C . LEU A 1 92 ? -7.268 -13.182 13.780 1.00 97.06 92 LEU A C 1
ATOM 697 O O . LEU A 1 92 ? -6.949 -11.994 13.871 1.00 97.06 92 LEU A O 1
ATOM 701 N N . LEU A 1 93 ? -7.951 -13.805 14.742 1.00 96.81 93 LEU A N 1
ATOM 702 C CA . LEU A 1 93 ? -8.303 -13.146 15.994 1.00 96.81 93 LEU A CA 1
ATOM 703 C C . LEU A 1 93 ? -7.023 -12.705 16.714 1.00 96.81 93 LEU A C 1
ATOM 705 O O . LEU A 1 93 ? -6.177 -13.535 17.032 1.00 96.81 93 LEU A O 1
ATOM 709 N N . GLY A 1 94 ? -6.888 -11.406 16.978 1.00 96.56 94 GLY A N 1
ATOM 710 C CA . GLY A 1 94 ? -5.707 -10.848 17.640 1.00 96.56 94 GLY A CA 1
ATOM 711 C C . GLY A 1 94 ? -4.551 -10.474 16.701 1.00 96.56 94 GLY A C 1
ATOM 712 O O . GLY A 1 94 ? -3.677 -9.708 17.113 1.00 96.56 94 GLY A O 1
ATOM 713 N N . GLN A 1 95 ? -4.553 -10.938 15.445 1.00 97.62 95 GLN A N 1
ATOM 714 C CA . GLN A 1 95 ? -3.531 -10.569 14.462 1.00 97.62 95 GLN A CA 1
ATOM 715 C C . GLN A 1 95 ? -3.635 -9.078 14.132 1.00 97.62 95 GLN A C 1
ATOM 717 O O . GLN A 1 95 ? -4.729 -8.523 13.976 1.00 97.62 95 GLN A O 1
ATOM 722 N N . LYS A 1 96 ? -2.483 -8.411 14.056 1.00 97.88 96 LYS A N 1
ATOM 723 C CA . LYS A 1 96 ? -2.419 -6.967 13.844 1.00 97.88 96 LYS A CA 1
ATOM 724 C C . LYS A 1 96 ? -2.472 -6.612 12.371 1.00 97.88 96 LYS A C 1
ATOM 726 O O . LYS A 1 96 ? -1.859 -7.267 11.532 1.00 97.88 96 LYS A O 1
ATOM 731 N N . PHE A 1 97 ? -3.165 -5.517 12.085 1.00 98.44 97 PHE A N 1
ATOM 732 C CA . PHE A 1 97 ? -3.078 -4.856 10.795 1.00 98.44 97 PHE A CA 1
ATOM 733 C C . PHE A 1 97 ? -3.155 -3.338 10.950 1.00 98.44 97 PHE A C 1
ATOM 735 O O . PHE A 1 97 ? -3.691 -2.830 11.931 1.00 98.44 97 PHE A O 1
ATOM 742 N N . SER A 1 98 ? -2.608 -2.598 9.995 1.00 98.31 98 SER A N 1
ATOM 743 C CA . SER A 1 98 ? -2.628 -1.134 9.976 1.00 98.31 98 SER A CA 1
ATOM 744 C C . SER A 1 98 ? -3.073 -0.627 8.615 1.00 98.31 98 SER A C 1
ATOM 746 O O . SER A 1 98 ? -2.796 -1.264 7.605 1.00 98.31 98 SER A O 1
ATOM 748 N N . VAL A 1 99 ? -3.751 0.518 8.582 1.00 98.19 99 VAL A N 1
ATOM 749 C CA . VAL A 1 99 ? -4.272 1.143 7.360 1.00 98.19 99 VAL A CA 1
ATOM 750 C C . VAL A 1 99 ? -3.715 2.557 7.243 1.00 98.19 99 VAL A C 1
ATOM 752 O O . VAL A 1 99 ? -3.952 3.396 8.110 1.00 98.19 99 VAL A O 1
ATOM 755 N N . PHE A 1 100 ? -3.015 2.842 6.152 1.00 97.75 100 PHE A N 1
ATOM 756 C CA . PHE A 1 100 ? -2.457 4.159 5.868 1.00 97.75 100 PHE A CA 1
ATOM 757 C C . PHE A 1 100 ? -3.035 4.706 4.574 1.00 97.75 100 PHE A C 1
ATOM 759 O O . PHE A 1 100 ? -3.006 4.037 3.545 1.00 97.75 100 PHE A O 1
ATOM 766 N N . ALA A 1 101 ? -3.533 5.938 4.613 1.00 97.00 101 ALA A N 1
ATOM 767 C CA . ALA A 1 101 ? -3.906 6.645 3.399 1.00 97.00 101 ALA A CA 1
ATOM 768 C C . ALA A 1 101 ? -2.651 7.188 2.712 1.00 97.00 101 ALA A C 1
ATOM 770 O O . ALA A 1 101 ? -1.893 7.935 3.328 1.00 97.00 101 ALA A O 1
ATOM 771 N N . LEU A 1 102 ? -2.435 6.811 1.451 1.00 96.44 102 LEU A N 1
ATOM 772 C CA . LEU A 1 102 ? -1.307 7.289 0.641 1.00 96.44 102 LEU A CA 1
ATOM 773 C C . LEU A 1 102 ? -1.616 8.632 -0.038 1.00 96.44 102 LEU A C 1
ATOM 775 O O . LEU A 1 102 ? -0.715 9.366 -0.427 1.00 96.44 102 LEU A O 1
ATOM 779 N N . ALA A 1 103 ? -2.900 8.973 -0.129 1.00 95.62 103 ALA A N 1
ATOM 780 C CA . ALA A 1 103 ? -3.404 10.306 -0.423 1.00 95.62 103 ALA A CA 1
ATOM 781 C C . ALA A 1 103 ? -4.625 10.578 0.474 1.00 95.62 103 ALA A C 1
ATOM 783 O O . ALA A 1 103 ? -5.271 9.618 0.900 1.00 95.62 103 ALA A O 1
ATOM 784 N N . PRO A 1 104 ? -4.965 11.845 0.783 1.00 95.69 104 PRO A N 1
ATOM 785 C CA . PRO A 1 104 ? -6.125 12.155 1.613 1.00 95.69 104 PRO A CA 1
ATOM 786 C C . PRO A 1 104 ? -7.409 11.502 1.083 1.00 95.69 104 PRO A C 1
ATOM 788 O O . PRO A 1 104 ? -7.848 11.791 -0.029 1.00 95.69 104 PRO A O 1
ATOM 791 N N . SER A 1 105 ? -8.011 10.637 1.897 1.00 96.62 105 SER A N 1
ATOM 792 C CA . SER A 1 105 ? -9.315 10.025 1.649 1.00 96.62 105 SER A CA 1
ATOM 793 C C . SER A 1 105 ? -10.398 10.814 2.367 1.00 96.62 105 SER A C 1
ATOM 795 O O . SER A 1 105 ? -10.231 11.189 3.532 1.00 96.62 105 SER A O 1
ATOM 797 N N . THR A 1 106 ? -11.536 11.016 1.704 1.00 97.56 106 THR A N 1
ATOM 798 C CA . THR A 1 106 ? -12.732 11.566 2.359 1.00 97.56 106 THR A CA 1
ATOM 799 C C . THR A 1 106 ? -13.694 10.481 2.823 1.00 97.56 106 THR A C 1
ATOM 801 O O . THR A 1 106 ? -14.540 10.744 3.677 1.00 97.56 106 THR A O 1
ATOM 804 N N . ARG A 1 107 ? -13.562 9.268 2.275 1.00 96.94 107 ARG A N 1
ATOM 805 C CA . ARG A 1 107 ? -14.477 8.149 2.491 1.00 96.94 107 ARG A CA 1
ATOM 806 C C . ARG A 1 107 ? -13.715 6.835 2.595 1.00 96.94 107 ARG A C 1
ATOM 808 O O . ARG A 1 107 ? -13.630 6.095 1.622 1.00 96.94 107 ARG A O 1
ATOM 815 N N . THR A 1 108 ? -13.204 6.526 3.779 1.00 97.56 108 THR A N 1
ATOM 816 C CA . THR A 1 108 ? -12.594 5.236 4.116 1.00 97.56 108 THR A CA 1
ATOM 817 C C . THR A 1 108 ? -13.547 4.409 4.977 1.00 97.56 108 THR A C 1
ATOM 819 O O . THR A 1 108 ? -14.140 4.910 5.933 1.00 97.56 108 THR A O 1
ATOM 822 N N . THR A 1 109 ? -13.673 3.122 4.654 1.00 97.69 109 THR A N 1
ATOM 823 C CA . THR A 1 109 ? -14.425 2.138 5.441 1.00 97.69 109 THR A CA 1
ATOM 824 C C . THR A 1 109 ? -13.533 0.955 5.796 1.00 97.69 109 THR A C 1
ATOM 826 O O . THR A 1 109 ? -12.893 0.381 4.915 1.00 97.69 109 THR A O 1
ATOM 829 N N . VAL A 1 110 ? -13.519 0.581 7.078 1.00 97.69 110 VAL A N 1
ATOM 830 C CA . VAL A 1 110 ? -12.795 -0.575 7.631 1.00 97.69 110 VAL A CA 1
ATOM 831 C C . VAL A 1 110 ? -13.783 -1.431 8.416 1.00 97.69 110 VAL A C 1
ATOM 833 O O . VAL A 1 110 ? -14.338 -0.982 9.420 1.00 97.69 110 VAL A O 1
ATOM 836 N N . ILE A 1 111 ? -13.984 -2.673 7.976 1.00 97.12 111 ILE A N 1
ATOM 837 C CA . ILE A 1 111 ? -14.853 -3.662 8.634 1.00 97.12 111 ILE A CA 1
ATOM 838 C C . ILE A 1 111 ? -14.077 -4.944 8.950 1.00 97.12 111 ILE A C 1
ATOM 840 O O . ILE A 1 111 ? -13.057 -5.215 8.328 1.00 97.12 111 ILE A O 1
ATOM 844 N N . GLY A 1 112 ? -14.558 -5.728 9.919 1.00 95.81 112 GLY A N 1
ATOM 845 C CA . GLY A 1 112 ? -13.920 -6.981 10.362 1.00 95.81 112 GLY A CA 1
ATOM 846 C C . GLY A 1 112 ? -12.772 -6.800 11.368 1.00 95.81 112 GLY A C 1
ATOM 847 O O . GLY A 1 112 ? -12.337 -7.771 11.981 1.00 95.81 112 GLY A O 1
ATOM 848 N N . GLY A 1 113 ? -12.311 -5.563 11.579 1.00 96.62 113 GLY A N 1
ATOM 849 C CA . GLY A 1 113 ? -11.363 -5.206 12.634 1.00 96.62 113 GLY A CA 1
ATOM 850 C C . GLY A 1 113 ? -12.036 -4.713 13.915 1.00 96.62 113 GLY A C 1
ATOM 851 O O . GLY A 1 113 ? -13.202 -4.304 13.919 1.00 96.62 113 GLY A O 1
ATOM 852 N N . LYS A 1 114 ? -11.268 -4.709 15.005 1.00 97.62 114 LYS A N 1
ATOM 853 C CA . LYS A 1 114 ? -11.667 -4.196 16.322 1.00 97.62 114 LYS A CA 1
ATOM 854 C C . LYS A 1 114 ? -12.022 -2.711 16.294 1.00 97.62 114 LYS A C 1
ATOM 856 O O . LYS A 1 114 ? -12.988 -2.305 16.937 1.00 97.62 114 LYS A O 1
ATOM 861 N N . TRP A 1 115 ? -11.275 -1.916 15.530 1.00 97.31 115 TRP A N 1
ATOM 862 C CA . TRP A 1 115 ? -11.570 -0.501 15.312 1.00 97.31 115 TRP A CA 1
ATOM 863 C C . TRP A 1 115 ? -12.123 -0.306 13.903 1.00 97.31 115 TRP A C 1
ATOM 865 O O . TRP A 1 115 ? -11.417 -0.489 12.913 1.00 97.31 115 TRP A O 1
ATOM 875 N N . LYS A 1 116 ? -13.410 0.028 13.815 1.00 96.38 116 LYS A N 1
ATOM 876 C CA . LYS A 1 116 ? -14.100 0.253 12.543 1.00 96.38 116 LYS A CA 1
ATOM 877 C C . LYS A 1 116 ? -13.957 1.706 12.106 1.00 96.38 116 LYS A C 1
ATOM 879 O O . LYS A 1 116 ? -13.834 2.592 12.946 1.00 96.38 116 LYS A O 1
ATOM 884 N N . LEU A 1 117 ? -14.026 1.918 10.798 1.00 96.56 117 LEU A N 1
ATOM 885 C CA . LEU A 1 117 ? -14.256 3.224 10.186 1.00 96.56 117 LEU A CA 1
ATOM 886 C C . LEU A 1 117 ? -15.458 3.081 9.261 1.00 96.56 117 LEU A C 1
ATOM 888 O O . LEU A 1 117 ? -15.526 2.100 8.517 1.00 96.56 117 LEU A O 1
ATOM 892 N N . GLU A 1 118 ? -16.383 4.033 9.294 1.00 96.94 118 GLU A N 1
ATOM 893 C CA . GLU A 1 118 ? -17.577 4.011 8.444 1.00 96.94 118 GLU A CA 1
ATOM 894 C C . GLU A 1 118 ? -17.705 5.316 7.660 1.00 96.94 118 GLU A C 1
ATOM 896 O O . GLU A 1 118 ? -18.202 6.320 8.164 1.00 96.94 118 GLU A O 1
ATOM 901 N N . ASN A 1 119 ? -17.259 5.283 6.399 1.00 96.81 119 ASN A N 1
ATOM 902 C CA . ASN A 1 119 ? -17.307 6.425 5.487 1.00 96.81 119 ASN A CA 1
ATOM 903 C C . ASN A 1 119 ? -16.623 7.690 6.047 1.00 96.81 119 ASN A C 1
ATOM 905 O O . ASN A 1 119 ? -17.138 8.802 5.936 1.00 96.81 119 ASN A O 1
ATOM 909 N N . GLU A 1 120 ? -15.459 7.507 6.669 1.00 97.75 120 GLU A N 1
ATOM 910 C CA . GLU A 1 120 ? -14.745 8.564 7.384 1.00 97.75 120 GLU A CA 1
ATOM 911 C C . GLU A 1 120 ? -13.516 9.057 6.625 1.00 97.75 120 GLU A C 1
ATOM 913 O O . GLU A 1 120 ? -12.879 8.307 5.887 1.00 97.75 120 GLU A O 1
ATOM 918 N N . GLY A 1 121 ? -13.123 10.307 6.869 1.00 97.31 121 GLY A N 1
ATOM 919 C CA . GLY A 1 121 ? -11.872 10.841 6.343 1.00 97.31 121 GLY A CA 1
ATOM 920 C C . GLY A 1 121 ? -10.645 10.165 6.967 1.00 97.31 121 GLY A C 1
ATOM 921 O O . GLY A 1 121 ? -10.576 9.963 8.187 1.00 97.31 121 GLY A O 1
ATOM 922 N N . LEU A 1 122 ? -9.652 9.860 6.133 1.00 97.50 122 LEU A N 1
ATOM 923 C CA . LEU A 1 122 ? -8.362 9.330 6.560 1.00 97.50 122 LEU A CA 1
ATOM 924 C C . LEU A 1 122 ? -7.238 10.030 5.793 1.00 97.50 122 LEU A C 1
ATOM 926 O O . LEU A 1 122 ? -7.198 10.025 4.566 1.00 97.50 122 LEU A O 1
ATOM 930 N N . SER A 1 123 ? -6.315 10.640 6.527 1.00 96.38 123 SER A N 1
ATOM 931 C CA . SER A 1 123 ? -5.074 11.196 5.988 1.00 96.38 123 SER A CA 1
ATOM 932 C C . SER A 1 123 ? -3.896 10.297 6.345 1.00 96.38 123 SER A C 1
ATOM 934 O O . SER A 1 123 ? -4.017 9.412 7.201 1.00 96.38 123 SER A O 1
ATOM 936 N N . PHE A 1 124 ? -2.745 10.541 5.714 1.00 96.00 124 PHE A N 1
ATOM 937 C CA . PHE A 1 124 ? -1.494 9.907 6.111 1.00 96.00 124 PHE A CA 1
ATOM 938 C C . PHE A 1 124 ? -1.154 10.311 7.552 1.00 96.00 124 PHE A C 1
ATOM 940 O O . PHE A 1 124 ? -0.705 11.423 7.827 1.00 96.00 124 PHE A O 1
ATOM 947 N N . SER A 1 125 ? -1.500 9.435 8.491 1.00 94.62 125 SER A N 1
ATOM 948 C CA . SER A 1 125 ? -1.492 9.694 9.926 1.00 94.62 125 SER A CA 1
ATOM 949 C C . SER A 1 125 ? -1.462 8.374 10.693 1.00 94.62 125 SER A C 1
ATOM 951 O O . SER A 1 125 ? -1.631 7.294 10.128 1.00 94.62 125 SER A O 1
ATOM 953 N N . THR A 1 126 ? -1.309 8.458 12.009 1.00 95.75 126 THR A N 1
ATOM 954 C CA . THR A 1 126 ? -1.290 7.296 12.905 1.00 95.75 126 THR A CA 1
ATOM 955 C C . THR A 1 126 ? -2.680 6.751 13.234 1.00 95.75 126 THR A C 1
ATOM 957 O O . THR A 1 126 ? -2.790 5.753 13.941 1.00 95.75 126 THR A O 1
ATOM 960 N N . ARG A 1 127 ? -3.757 7.371 12.730 1.00 95.44 127 ARG A N 1
ATOM 961 C CA . ARG A 1 127 ? -5.140 7.009 13.075 1.00 95.44 127 ARG A CA 1
ATOM 962 C C . ARG A 1 127 ? -5.500 5.566 12.703 1.00 95.44 127 ARG A C 1
ATOM 964 O O . ARG A 1 127 ? -6.305 4.953 13.393 1.00 95.44 127 ARG A O 1
ATOM 971 N N . GLY A 1 128 ? -4.923 5.036 11.625 1.00 94.50 128 GLY A N 1
ATOM 972 C CA . GLY A 1 128 ? -5.162 3.662 11.177 1.00 94.50 128 GLY A CA 1
ATOM 973 C C . GLY A 1 128 ? -4.152 2.632 11.695 1.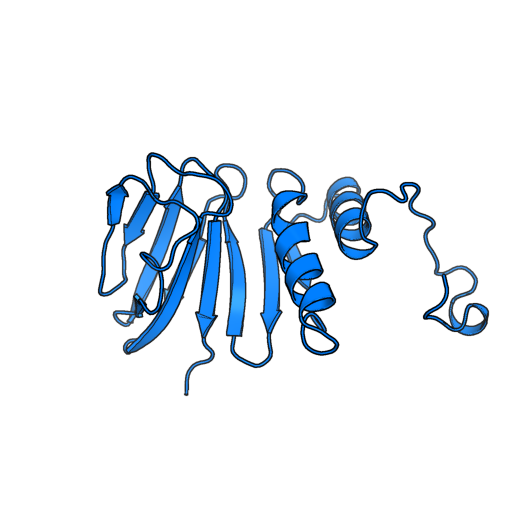00 94.50 128 GLY A C 1
ATOM 974 O O . GLY A 1 128 ? -4.167 1.498 11.225 1.00 94.50 128 GLY A O 1
ATOM 975 N N . LEU A 1 129 ? -3.267 3.004 12.624 1.00 96.25 129 LEU A N 1
ATOM 976 C CA . LEU A 1 129 ? -2.223 2.127 13.157 1.00 96.25 129 LEU A CA 1
ATOM 977 C C . LEU A 1 129 ? -2.785 1.093 14.154 1.00 96.25 129 LEU A C 1
ATOM 979 O O . LEU A 1 129 ? -3.642 1.414 14.975 1.00 96.25 129 LEU A O 1
ATOM 983 N N . SER A 1 130 ? -2.219 -0.119 14.147 1.00 94.75 130 SER A N 1
ATOM 984 C CA . SER A 1 130 ? -2.393 -1.150 15.188 1.00 94.75 130 SER A CA 1
ATOM 985 C C . SER A 1 130 ? -3.827 -1.650 15.398 1.00 94.75 130 SER A C 1
ATOM 987 O O . SER A 1 130 ? -4.214 -1.972 16.527 1.00 94.75 130 SER A O 1
ATOM 989 N N . ASN A 1 131 ? -4.598 -1.779 14.315 1.00 97.38 131 ASN A N 1
ATOM 990 C CA . ASN A 1 131 ? -5.874 -2.485 14.329 1.00 97.38 131 ASN A CA 1
ATOM 991 C C . ASN A 1 131 ? -5.679 -3.985 14.621 1.00 97.38 131 ASN A C 1
ATOM 993 O O . ASN A 1 131 ? -4.563 -4.504 14.617 1.00 97.38 131 ASN A O 1
ATOM 997 N N . GLU A 1 132 ? -6.762 -4.688 14.930 1.00 97.88 132 GLU A N 1
ATOM 998 C CA . GLU A 1 132 ? -6.734 -6.084 15.360 1.00 97.88 132 GLU A CA 1
ATOM 999 C C . GLU A 1 132 ? -7.865 -6.853 14.685 1.00 97.88 132 GLU A C 1
ATOM 1001 O O . GLU A 1 132 ? -9.020 -6.416 14.722 1.00 97.88 132 GLU A O 1
ATOM 1006 N N . GLY A 1 133 ? -7.528 -7.974 14.051 1.00 97.38 133 GLY A N 1
ATOM 1007 C CA . GLY A 1 133 ? -8.496 -8.869 13.435 1.00 97.38 133 GLY A CA 1
ATOM 1008 C C . GLY A 1 133 ? -9.403 -9.515 14.476 1.00 97.38 133 GLY A C 1
ATOM 1009 O O . GLY A 1 133 ? -8.989 -9.811 15.599 1.00 97.38 133 GLY A O 1
ATOM 1010 N N . LEU A 1 134 ? -10.656 -9.742 14.090 1.00 97.44 134 LEU A N 1
ATOM 1011 C CA . LEU A 1 134 ? -11.651 -10.424 14.918 1.00 97.44 134 LEU A CA 1
ATOM 1012 C C . LEU A 1 134 ? -11.791 -11.918 14.570 1.00 97.44 134 LEU A C 1
ATOM 1014 O O . LEU A 1 134 ? -12.705 -12.570 15.067 1.00 97.44 134 LEU A O 1
ATOM 1018 N N . GLY A 1 135 ? -10.891 -12.465 13.741 1.00 96.00 135 GLY A N 1
ATOM 1019 C CA . GLY A 1 135 ? -10.962 -13.848 13.258 1.00 96.00 135 GLY A CA 1
ATOM 1020 C C . GLY A 1 135 ? -11.926 -14.044 12.086 1.00 96.00 135 GLY A C 1
ATOM 1021 O O . GLY A 1 135 ? -12.444 -15.142 11.907 1.00 96.00 135 GLY A O 1
ATOM 1022 N N . ASP A 1 136 ? -12.186 -12.990 11.313 1.00 95.44 136 ASP A N 1
ATOM 1023 C CA . ASP A 1 136 ? -13.119 -12.984 10.183 1.00 95.44 136 ASP A CA 1
ATOM 1024 C C . ASP A 1 136 ? -12.535 -12.164 9.015 1.00 95.44 136 ASP A C 1
ATOM 1026 O O . ASP A 1 136 ? -11.407 -11.665 9.071 1.00 95.44 136 ASP A O 1
ATOM 1030 N N . LEU A 1 137 ? -13.299 -12.043 7.935 1.00 97.69 137 LEU A N 1
ATOM 1031 C CA . LEU A 1 137 ? -12.962 -11.270 6.754 1.00 97.69 137 LEU A CA 1
ATOM 1032 C C . LEU A 1 137 ? -12.879 -9.773 7.085 1.00 97.69 137 LEU A C 1
ATOM 1034 O O . LEU A 1 137 ? -13.880 -9.121 7.397 1.00 97.69 137 LEU A O 1
ATOM 1038 N N . VAL A 1 138 ? -11.682 -9.210 6.950 1.00 98.25 138 VAL A N 1
ATOM 1039 C CA . VAL A 1 138 ? -11.446 -7.770 7.014 1.00 98.25 138 VAL A CA 1
ATOM 1040 C C . VAL A 1 138 ? -11.582 -7.197 5.617 1.00 98.25 138 VAL A C 1
ATOM 1042 O O . VAL A 1 138 ? -10.924 -7.663 4.690 1.00 98.25 138 VAL A O 1
ATOM 1045 N N . LYS A 1 139 ? -12.410 -6.158 5.467 1.00 98.06 139 LYS A N 1
ATOM 1046 C CA . LYS A 1 139 ? -12.488 -5.386 4.221 1.00 98.06 139 LYS A CA 1
ATOM 1047 C C . LYS A 1 139 ? -12.126 -3.938 4.469 1.00 98.06 139 LYS A C 1
ATOM 1049 O O . LYS A 1 139 ? -12.638 -3.317 5.404 1.00 98.06 139 LYS A O 1
ATOM 1054 N N . VAL A 1 140 ? -11.285 -3.405 3.594 1.00 97.94 140 VAL A N 1
ATOM 1055 C CA . VAL A 1 140 ? -10.911 -1.994 3.587 1.00 97.94 140 VAL A CA 1
ATOM 1056 C C . VAL A 1 140 ? -11.173 -1.426 2.200 1.00 97.94 140 VAL A C 1
ATOM 1058 O O . VAL A 1 140 ? -10.758 -1.991 1.190 1.00 97.94 140 VAL A O 1
ATOM 1061 N N . SER A 1 141 ? -11.891 -0.309 2.154 1.00 96.31 141 SER A N 1
ATOM 1062 C CA . SER A 1 141 ? -12.203 0.407 0.916 1.00 96.31 141 SER A CA 1
ATOM 1063 C C . SER A 1 141 ? -12.100 1.909 1.133 1.00 96.31 141 SER A C 1
ATOM 1065 O O . SER A 1 141 ? -12.304 2.397 2.246 1.00 96.31 141 SER A O 1
ATOM 1067 N N . SER A 1 142 ? -11.744 2.633 0.075 1.00 96.75 142 SER A N 1
ATOM 1068 C CA . SER A 1 142 ? -11.540 4.077 0.115 1.00 96.75 142 SER A CA 1
ATOM 1069 C C . SER A 1 142 ? -11.717 4.697 -1.270 1.00 96.75 142 SER A C 1
ATOM 1071 O O . SER A 1 142 ? -11.626 4.001 -2.281 1.00 96.75 142 SER A O 1
ATOM 1073 N N . ASP A 1 143 ? -11.972 6.004 -1.308 1.00 96.50 143 ASP A N 1
ATOM 1074 C CA . ASP A 1 143 ? -11.939 6.849 -2.506 1.00 96.50 143 ASP A CA 1
ATOM 1075 C C . ASP A 1 143 ? -10.521 7.284 -2.924 1.00 96.50 143 ASP A C 1
ATOM 1077 O O . ASP A 1 143 ? -10.347 7.853 -3.999 1.00 96.50 143 ASP A O 1
ATOM 1081 N N . ALA A 1 144 ? -9.512 6.982 -2.108 1.00 96.12 144 ALA A N 1
ATOM 1082 C CA . ALA A 1 144 ? -8.098 7.245 -2.362 1.00 96.12 144 ALA A CA 1
ATOM 1083 C C . ALA A 1 144 ? -7.234 5.988 -2.119 1.00 96.12 144 ALA A C 1
ATOM 1085 O O . ALA A 1 144 ? -7.669 5.083 -1.397 1.00 96.12 144 ALA A O 1
ATOM 1086 N N . PRO A 1 145 ? -6.013 5.911 -2.685 1.00 97.00 145 PRO A N 1
ATOM 1087 C CA . PRO A 1 145 ? -5.119 4.781 -2.463 1.00 97.00 145 PRO A CA 1
ATOM 1088 C C . PRO A 1 145 ? -4.710 4.625 -0.993 1.00 97.00 145 PRO A C 1
ATOM 1090 O O . PRO A 1 145 ? -4.414 5.602 -0.300 1.00 97.00 145 PRO A O 1
ATOM 1093 N N . LEU A 1 146 ? -4.668 3.378 -0.536 1.00 97.88 146 LEU A N 1
ATOM 1094 C CA . LEU A 1 146 ? -4.298 2.971 0.812 1.00 97.88 146 LEU A CA 1
ATOM 1095 C C . LEU A 1 146 ? -3.187 1.915 0.768 1.00 97.88 146 LEU A C 1
ATOM 1097 O O . LEU A 1 146 ? -3.120 1.104 -0.158 1.00 97.88 146 LEU A O 1
ATOM 1101 N N . ALA A 1 147 ? -2.387 1.874 1.827 1.00 97.94 147 ALA A N 1
ATOM 1102 C CA . ALA A 1 147 ? -1.504 0.764 2.146 1.00 97.94 147 ALA A CA 1
ATOM 1103 C C . ALA A 1 147 ? -2.013 0.064 3.414 1.00 97.94 147 ALA A C 1
ATOM 1105 O O . ALA A 1 147 ? -2.239 0.716 4.436 1.00 97.94 147 ALA A O 1
ATOM 1106 N N . ILE A 1 148 ? -2.225 -1.251 3.341 1.00 98.44 148 ILE A N 1
ATOM 1107 C CA . ILE A 1 148 ? -2.694 -2.065 4.465 1.00 98.44 148 ILE A CA 1
ATOM 1108 C C . ILE A 1 148 ? -1.581 -3.026 4.851 1.00 98.44 148 ILE A C 1
ATOM 1110 O O . ILE A 1 148 ? -1.262 -3.928 4.084 1.00 98.44 148 ILE A O 1
ATOM 1114 N N . PHE A 1 149 ? -0.985 -2.833 6.023 1.00 98.06 149 PHE A N 1
ATOM 1115 C CA . PHE A 1 149 ? 0.041 -3.736 6.534 1.00 98.06 149 PHE A CA 1
ATOM 1116 C C . PHE A 1 149 ? -0.610 -4.801 7.401 1.00 98.06 149 PHE A C 1
ATOM 1118 O O . PHE A 1 149 ? -1.246 -4.445 8.390 1.00 98.06 149 PHE A O 1
ATOM 1125 N N . VAL A 1 150 ? -0.452 -6.074 7.060 1.00 98.19 150 VAL A N 1
ATOM 1126 C CA . VAL A 1 150 ? -0.893 -7.207 7.881 1.00 98.19 150 VAL A CA 1
ATOM 1127 C C . VAL A 1 150 ? 0.349 -7.861 8.465 1.00 98.19 150 VAL A C 1
ATOM 1129 O O . VAL A 1 150 ? 1.207 -8.321 7.718 1.00 98.19 150 VAL A O 1
ATOM 1132 N N . SER A 1 151 ? 0.464 -7.875 9.792 1.00 96.81 151 SER A N 1
ATOM 1133 C CA . SER A 1 151 ? 1.610 -8.485 10.468 1.00 96.81 151 SER A CA 1
ATOM 1134 C C . SER A 1 151 ? 1.575 -10.005 10.341 1.00 96.81 151 SER A C 1
ATOM 1136 O O . SER A 1 151 ? 0.492 -10.597 10.357 1.00 96.81 151 SER A O 1
ATOM 1138 N N . GLU A 1 152 ? 2.745 -10.638 10.293 1.00 90.81 152 GLU A N 1
ATOM 1139 C CA . GLU A 1 152 ? 2.851 -12.089 10.459 1.00 90.81 152 GLU A CA 1
ATOM 1140 C C . GLU A 1 152 ? 2.182 -12.532 11.769 1.00 90.81 152 GLU A C 1
ATOM 1142 O O . GLU A 1 152 ? 2.210 -11.831 12.788 1.00 90.81 152 GLU A O 1
ATOM 1147 N N . SER A 1 153 ? 1.524 -13.689 11.727 1.00 75.88 153 SER A N 1
ATOM 1148 C CA . SER A 1 153 ? 0.898 -14.264 12.921 1.00 75.88 153 SER A CA 1
ATOM 1149 C C . SER A 1 153 ? 1.979 -14.894 13.798 1.00 75.88 153 SER A C 1
ATOM 1151 O O . SER A 1 153 ? 2.766 -15.698 13.305 1.00 75.88 153 SER A O 1
ATOM 1153 N N . ILE A 1 154 ? 2.022 -14.518 15.080 1.00 57.56 154 ILE A N 1
ATOM 1154 C CA . ILE A 1 154 ? 2.918 -15.112 16.091 1.00 57.56 154 ILE A CA 1
ATOM 1155 C C . ILE A 1 154 ? 2.276 -16.374 16.666 1.00 57.56 154 ILE A C 1
ATOM 1157 O O . ILE A 1 154 ? 1.062 -16.311 16.974 1.00 57.56 154 ILE A O 1
#

Secondary structure (DSSP, 8-state):
-TTS-GGGGTTT------SSS-HHHHHHHHHHHTT--EEEE---S-S-HHHHHHHHHGGGGPPTT-EEEEEETTEEEEEE-TTTT-EEEEE-TT-EEEEEESS-EEEEEEESBSS-EEEEEE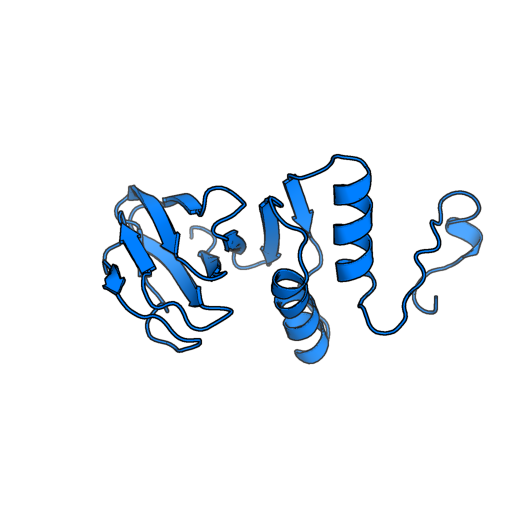-SSGGGTTEEB-SEEEEEEESS-EEEEEEPP-

pLDDT: mean 93.12, std 7.4, range [56.97, 98.44]

Sequence (154 aa):
MDSIDESSWSGKMKFLPDQEMSDLSKSLQYVNSVGINEVDVVGVDGGDYGHVFGVMASMTEAPLGIRLRLHFESGVLHFSSPTNGGFSEHILLGQKFSVFALAPSTRTTVIGGKWKLENEGLSFSTRGLSNEGLGDLVKVSSDAPLAIFVSESI

Radius of gyration: 16.83 Å; chains: 1; bounding box: 46×27×41 Å

Foldseek 3Di:
DPPDDVVVQPPNDDDQDDPPADPVLSVLVVCVVVPQQEDEAEPLDDDDVVSVVSSVVSLVSHDFQHWYWYDDPFFIKTKAAPRNQFDKDFFAFFWWKFKAFPAWFQAKFKPQWPDTDGGHIGHRDCPRGTIGGRRGIITIDTNGMMIMTTGDDD